Protein AF-A0A2R6MTF7-F1 (afdb_monomer_lite)

pLDDT: mean 74.96, std 13.61, range [37.59, 90.69]

Structure (mmCIF, N/CA/C/O backbone):
data_AF-A0A2R6MTF7-F1
#
_entry.id   AF-A0A2R6MTF7-F1
#
loop_
_atom_site.group_PDB
_atom_site.id
_atom_site.type_symbol
_atom_site.label_atom_id
_atom_site.label_alt_id
_atom_site.label_comp_id
_atom_site.label_asym_id
_atom_site.label_entity_id
_atom_site.label_seq_id
_atom_site.pdbx_PDB_ins_code
_atom_site.Cartn_x
_atom_site.Cartn_y
_atom_site.Cartn_z
_atom_site.occupancy
_atom_site.B_iso_or_equiv
_atom_site.auth_seq_id
_atom_site.auth_comp_id
_atom_site.auth_asym_id
_atom_site.auth_atom_id
_atom_site.pdbx_PDB_model_num
ATOM 1 N N . MET A 1 1 ? -35.184 11.164 22.656 1.00 37.59 1 MET A N 1
ATOM 2 C CA . MET A 1 1 ? -34.652 9.993 21.928 1.00 37.59 1 MET A CA 1
ATOM 3 C C . MET A 1 1 ? -33.285 10.371 21.361 1.00 37.59 1 MET A C 1
ATOM 5 O O . MET A 1 1 ? -33.185 10.750 20.205 1.00 37.59 1 MET A O 1
ATOM 9 N N . PHE A 1 2 ? -32.246 10.383 22.199 1.00 39.88 2 PHE A N 1
ATOM 10 C CA . PHE A 1 2 ? -30.870 10.651 21.769 1.00 39.88 2 PHE A CA 1
ATOM 11 C C . PHE A 1 2 ? -30.096 9.343 21.891 1.00 39.88 2 PHE A C 1
ATOM 13 O O . PHE A 1 2 ? -29.749 8.925 22.989 1.00 39.88 2 PHE A O 1
ATOM 20 N N . GLY A 1 3 ? -29.924 8.656 20.761 1.00 39.31 3 GLY A N 1
ATOM 21 C CA . GLY A 1 3 ? -29.093 7.462 20.675 1.00 39.31 3 GLY A CA 1
ATOM 22 C C . GLY A 1 3 ? -27.626 7.840 20.848 1.00 39.31 3 GLY A C 1
ATOM 23 O O . GLY A 1 3 ? -27.098 8.649 20.079 1.00 39.31 3 GLY A O 1
ATOM 24 N N . GLY A 1 4 ? -26.982 7.260 21.860 1.00 39.56 4 GLY A N 1
ATOM 25 C CA . GLY A 1 4 ? -25.538 7.311 22.030 1.00 39.56 4 GLY A CA 1
ATOM 26 C C . GLY A 1 4 ? -24.872 6.676 20.815 1.00 39.56 4 GLY A C 1
ATOM 27 O O . GLY A 1 4 ? -25.032 5.489 20.545 1.00 39.56 4 GLY A O 1
ATOM 28 N N . ARG A 1 5 ? -24.148 7.478 20.034 1.00 44.25 5 ARG A N 1
ATOM 29 C CA . ARG A 1 5 ? -23.252 6.948 19.009 1.00 44.25 5 ARG A CA 1
ATOM 30 C C . ARG A 1 5 ? -22.005 6.456 19.722 1.00 44.25 5 ARG A C 1
ATOM 32 O O . ARG A 1 5 ? -21.103 7.243 19.981 1.00 44.25 5 ARG A O 1
ATOM 39 N N . SER A 1 6 ? -21.949 5.155 19.985 1.00 49.25 6 SER A N 1
ATOM 40 C CA . SER A 1 6 ? -20.687 4.447 20.146 1.00 49.25 6 SER A CA 1
ATOM 41 C C . SER A 1 6 ? -19.847 4.732 18.898 1.00 49.25 6 SER A C 1
ATOM 43 O O . SER A 1 6 ? -20.108 4.186 17.820 1.00 49.25 6 SER A O 1
ATOM 45 N N . THR A 1 7 ? -18.869 5.629 18.990 1.00 46.50 7 THR A N 1
ATOM 46 C CA . THR A 1 7 ? -17.829 5.757 17.969 1.00 46.50 7 THR A CA 1
ATOM 47 C C . THR A 1 7 ? -16.954 4.514 18.045 1.00 46.50 7 THR A C 1
ATOM 49 O O . THR A 1 7 ? -15.840 4.556 18.551 1.00 46.50 7 THR A O 1
ATOM 52 N N . GLN A 1 8 ? -17.466 3.386 17.537 1.00 58.16 8 GLN A N 1
ATOM 53 C CA . GLN A 1 8 ? -16.628 2.257 17.173 1.00 58.16 8 GLN A CA 1
ATOM 54 C C . GLN A 1 8 ? -15.632 2.779 16.143 1.00 58.16 8 GLN A C 1
ATOM 56 O O . GLN A 1 8 ? -15.982 3.063 14.992 1.00 58.16 8 GLN A O 1
ATOM 61 N N . THR A 1 9 ? -14.382 2.947 16.558 1.00 55.03 9 THR A N 1
ATOM 62 C CA . THR A 1 9 ? -13.280 3.185 15.637 1.00 55.03 9 THR A CA 1
ATOM 63 C C . THR A 1 9 ? -13.253 1.990 14.685 1.00 55.03 9 THR A C 1
ATOM 65 O O . THR A 1 9 ? -13.032 0.843 15.068 1.00 55.03 9 THR A O 1
ATOM 68 N N . ARG A 1 10 ? -13.626 2.234 13.423 1.00 64.38 10 ARG A N 1
ATOM 69 C CA . ARG A 1 10 ? -13.816 1.190 12.410 1.00 64.38 10 ARG A CA 1
ATOM 70 C C . ARG A 1 10 ? -12.501 0.417 12.244 1.00 64.38 10 ARG A C 1
ATOM 72 O O . ARG A 1 10 ? -1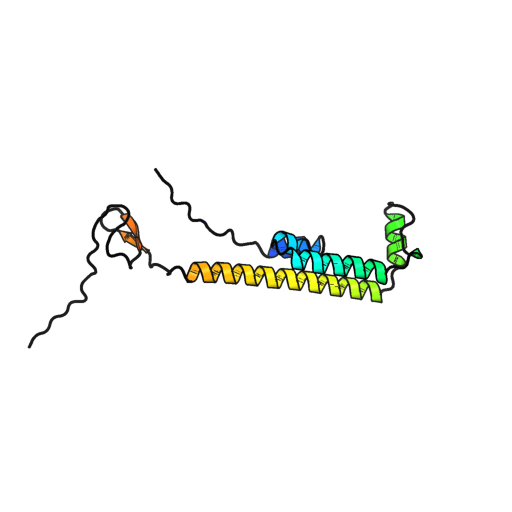1.597 0.901 11.559 1.00 64.38 10 ARG A O 1
ATOM 79 N N . ARG A 1 11 ? -12.405 -0.773 12.857 1.00 63.94 11 ARG A N 1
ATOM 80 C CA . ARG A 1 11 ? -11.266 -1.697 12.720 1.00 63.94 11 ARG A CA 1
ATOM 81 C C . ARG A 1 11 ? -10.926 -1.852 11.235 1.00 63.94 11 ARG A C 1
ATOM 83 O O . ARG A 1 11 ? -11.794 -2.159 10.411 1.00 63.94 11 ARG A O 1
ATOM 90 N N . LYS A 1 12 ? -9.669 -1.588 10.874 1.00 65.19 12 LYS A N 1
ATOM 91 C CA . LYS A 1 12 ? -9.197 -1.680 9.487 1.00 65.19 12 LYS A CA 1
ATOM 92 C C . LYS A 1 12 ? -9.041 -3.159 9.148 1.00 65.19 12 LYS A C 1
ATOM 94 O O . LYS A 1 12 ? -8.400 -3.899 9.886 1.00 65.19 12 LYS A O 1
ATOM 99 N N . ARG A 1 13 ? -9.622 -3.609 8.033 1.00 76.31 13 ARG A N 1
ATOM 100 C CA . ARG A 1 13 ? -9.530 -5.015 7.607 1.00 76.31 13 ARG A CA 1
ATOM 101 C C . ARG A 1 13 ? -8.143 -5.268 6.992 1.00 76.31 13 ARG A C 1
ATOM 103 O O . ARG A 1 13 ? -7.899 -4.768 5.894 1.00 76.31 13 ARG A O 1
ATOM 110 N N . PRO A 1 14 ? -7.245 -6.029 7.645 1.00 68.06 14 PRO A N 1
ATOM 111 C CA . PRO A 1 14 ? -5.860 -6.181 7.191 1.00 68.06 14 PRO A CA 1
ATOM 112 C C . PRO A 1 14 ? -5.760 -6.933 5.859 1.00 68.06 14 PRO A C 1
ATOM 114 O O . PRO A 1 14 ? -4.932 -6.586 5.024 1.00 68.06 14 PRO A O 1
ATOM 117 N N . TRP A 1 15 ? -6.673 -7.870 5.587 1.00 74.12 15 TRP A N 1
ATOM 118 C CA . TRP A 1 15 ? -6.736 -8.568 4.298 1.00 74.12 15 TRP A CA 1
ATOM 119 C C . TRP A 1 15 ? -6.970 -7.617 3.115 1.00 74.12 15 TRP A C 1
ATOM 121 O O . TRP A 1 15 ? -6.393 -7.795 2.048 1.00 74.12 15 TRP A O 1
ATOM 131 N N . LEU A 1 16 ? -7.744 -6.546 3.322 1.00 70.69 16 LEU A N 1
ATOM 132 C CA . LEU A 1 16 ? -7.977 -5.539 2.286 1.00 70.69 16 LEU A CA 1
ATOM 133 C C . LEU A 1 16 ? -6.697 -4.753 1.972 1.00 70.69 16 LEU A C 1
ATOM 135 O O . LEU A 1 16 ? -6.457 -4.423 0.817 1.00 70.69 16 LEU A O 1
ATOM 139 N N . ALA A 1 17 ? -5.858 -4.492 2.980 1.00 68.00 17 ALA A N 1
ATOM 140 C CA . ALA A 1 17 ? -4.561 -3.846 2.787 1.00 68.00 17 ALA A CA 1
ATOM 141 C C . ALA A 1 17 ? -3.584 -4.749 2.017 1.00 68.00 17 ALA A C 1
ATOM 143 O O . ALA A 1 17 ? -2.846 -4.246 1.176 1.00 68.00 17 ALA A O 1
ATOM 144 N N . VAL A 1 18 ? -3.623 -6.066 2.259 1.00 68.19 18 VAL A N 1
ATOM 145 C CA . VAL A 1 18 ? -2.817 -7.056 1.525 1.00 68.19 18 VAL A CA 1
ATOM 146 C C . VAL A 1 18 ? -3.245 -7.129 0.061 1.00 68.19 18 VAL A C 1
ATOM 148 O O . VAL A 1 18 ? -2.402 -6.993 -0.819 1.00 68.19 18 VAL A O 1
ATOM 151 N N . VAL A 1 19 ? -4.548 -7.267 -0.211 1.00 74.69 19 VAL A N 1
ATOM 152 C CA . VAL A 1 19 ? -5.068 -7.302 -1.588 1.00 74.69 19 VAL A CA 1
ATOM 153 C C . VAL A 1 19 ? -4.728 -6.009 -2.329 1.00 74.69 19 VAL A C 1
ATOM 155 O O . VAL A 1 19 ? -4.251 -6.061 -3.457 1.00 74.69 19 VAL A O 1
ATOM 158 N N . LEU A 1 20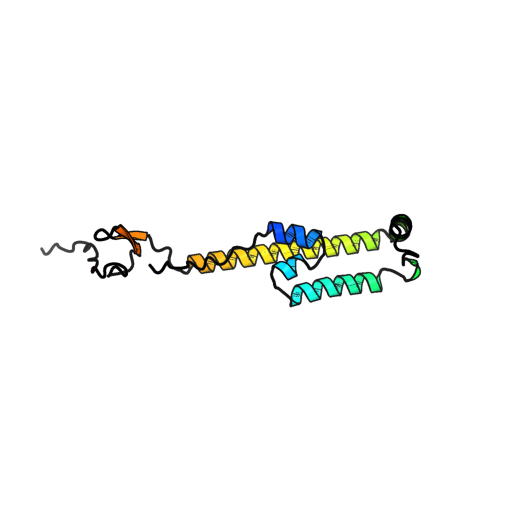 ? -4.893 -4.843 -1.695 1.00 71.88 20 LEU A N 1
ATOM 159 C CA . LEU A 1 20 ? -4.533 -3.566 -2.320 1.00 71.88 20 LEU A CA 1
ATOM 160 C C . LEU A 1 20 ? -3.026 -3.422 -2.562 1.00 71.88 20 LEU A C 1
ATOM 162 O O . LEU A 1 20 ? -2.642 -2.880 -3.593 1.00 71.88 20 LEU A O 1
ATOM 166 N N . ALA A 1 21 ? -2.182 -3.890 -1.640 1.00 67.00 21 ALA A N 1
ATOM 167 C CA . ALA A 1 21 ? -0.730 -3.874 -1.817 1.00 67.00 21 ALA A CA 1
ATOM 168 C C . ALA A 1 21 ? -0.266 -4.832 -2.925 1.00 67.00 21 ALA A C 1
ATOM 170 O O . ALA A 1 21 ? 0.729 -4.551 -3.584 1.00 67.00 21 ALA A O 1
ATOM 171 N N . PHE A 1 22 ? -0.998 -5.929 -3.145 1.00 61.72 22 PHE A N 1
ATOM 172 C CA . PHE A 1 22 ? -0.752 -6.858 -4.246 1.00 61.72 22 PHE A CA 1
ATOM 173 C C . PHE A 1 22 ? -1.152 -6.270 -5.607 1.00 61.72 22 PHE A C 1
ATOM 175 O O . PHE A 1 22 ? -0.429 -6.446 -6.580 1.00 61.72 22 PHE A O 1
ATOM 182 N N . VAL A 1 23 ? -2.280 -5.549 -5.680 1.00 68.00 23 VAL A N 1
ATOM 183 C CA . VAL A 1 23 ? -2.749 -4.909 -6.926 1.00 68.00 23 VAL A CA 1
ATOM 184 C C . VAL A 1 23 ? -1.796 -3.806 -7.379 1.00 68.00 23 VAL A C 1
ATOM 186 O O . VAL A 1 23 ? -1.534 -3.666 -8.571 1.00 68.00 23 VAL A O 1
ATOM 189 N N . TYR A 1 24 ? -1.284 -3.012 -6.441 1.00 65.44 24 TYR A N 1
ATOM 190 C CA . TYR A 1 24 ? -0.287 -1.998 -6.741 1.00 65.44 24 TYR A CA 1
ATOM 191 C C . TYR A 1 24 ? 0.503 -1.657 -5.475 1.00 65.44 24 TYR A C 1
ATOM 193 O O . TYR A 1 24 ? -0.095 -1.320 -4.440 1.00 65.44 24 TYR A O 1
ATOM 201 N N . PRO A 1 25 ? 1.838 -1.682 -5.516 1.00 65.81 25 PRO A N 1
ATOM 202 C CA . PRO A 1 25 ? 2.604 -1.390 -4.319 1.00 65.81 25 PRO A CA 1
ATOM 203 C C . PRO A 1 25 ? 2.385 0.068 -3.882 1.00 65.81 25 PRO A C 1
ATOM 205 O O . PRO A 1 25 ? 2.395 0.998 -4.684 1.00 65.81 25 PRO A O 1
ATOM 208 N N . GLY A 1 26 ? 2.130 0.271 -2.589 1.00 66.56 26 GLY A N 1
ATOM 209 C CA . GLY A 1 26 ? 1.766 1.574 -2.017 1.00 66.56 26 GLY A CA 1
ATOM 210 C C . GLY A 1 26 ? 0.258 1.833 -1.873 1.00 66.56 26 GLY A C 1
ATOM 211 O O . GLY A 1 26 ? -0.131 2.645 -1.027 1.00 66.56 26 GLY A O 1
ATOM 212 N N . LEU A 1 27 ? -0.621 1.101 -2.577 1.00 75.19 27 LEU A N 1
ATOM 213 C CA . LEU A 1 27 ? -2.081 1.238 -2.409 1.00 75.19 27 LEU A CA 1
ATOM 214 C C . LEU A 1 27 ? -2.558 0.731 -1.035 1.00 75.19 27 LEU A C 1
ATOM 216 O O . LEU A 1 27 ? -3.463 1.314 -0.432 1.00 75.19 27 LEU A O 1
ATOM 220 N N . GLY A 1 28 ? -1.883 -0.279 -0.474 1.00 76.44 28 GLY A N 1
ATOM 221 C CA . GLY A 1 28 ? -2.087 -0.711 0.913 1.00 76.44 28 GLY A CA 1
ATOM 222 C C . GLY A 1 28 ? -1.783 0.399 1.932 1.00 76.44 28 GLY A C 1
ATOM 223 O O . GLY A 1 28 ? -2.562 0.638 2.858 1.00 76.44 28 GLY A O 1
ATOM 224 N N . HIS A 1 29 ? -0.699 1.158 1.736 1.00 80.06 29 HIS A N 1
ATOM 225 C CA . HIS A 1 29 ? -0.324 2.282 2.607 1.00 80.06 29 HIS A CA 1
ATOM 226 C C . HIS A 1 29 ? -1.259 3.486 2.453 1.00 80.06 29 HIS A C 1
ATOM 228 O O . HIS A 1 29 ? -1.572 4.144 3.453 1.00 80.06 29 HIS A O 1
ATOM 234 N N . LEU A 1 30 ? -1.762 3.737 1.238 1.00 80.19 30 LEU A N 1
ATOM 235 C CA . LEU A 1 30 ? -2.818 4.723 0.978 1.00 80.19 30 LEU A CA 1
ATOM 236 C C . LEU A 1 30 ? -4.115 4.363 1.711 1.00 80.19 30 LEU A C 1
ATOM 238 O O . LEU A 1 30 ? -4.697 5.224 2.374 1.00 80.19 30 LEU A O 1
ATOM 242 N N . TYR A 1 31 ? -4.532 3.091 1.691 1.00 77.50 31 TYR A N 1
ATOM 243 C CA . TYR A 1 31 ? -5.693 2.624 2.460 1.00 77.50 31 TYR A CA 1
ATOM 244 C C . TYR A 1 31 ? -5.520 2.860 3.967 1.00 77.50 31 TYR A C 1
ATOM 246 O O . TYR A 1 31 ? -6.448 3.289 4.664 1.00 77.50 31 TYR A O 1
ATOM 254 N N . LEU A 1 32 ? -4.312 2.648 4.489 1.00 75.56 32 LEU A N 1
ATOM 255 C CA . LEU A 1 32 ? -3.962 2.942 5.881 1.00 75.56 32 LEU A CA 1
ATOM 256 C C . LEU A 1 32 ? -3.776 4.452 6.154 1.00 75.56 32 LEU A C 1
ATOM 258 O O . LEU A 1 32 ? -3.553 4.829 7.302 1.00 75.56 32 LEU A O 1
ATOM 262 N N . ARG A 1 33 ? -3.936 5.323 5.140 1.00 76.56 33 ARG A N 1
ATOM 263 C CA . ARG A 1 33 ? -3.739 6.789 5.177 1.00 76.56 33 ARG A CA 1
ATOM 264 C C . ARG A 1 33 ? -2.340 7.206 5.656 1.00 76.56 33 ARG A C 1
ATOM 266 O O . ARG A 1 33 ? -2.162 8.293 6.204 1.00 76.56 33 ARG A O 1
ATOM 273 N N . LYS A 1 34 ? -1.329 6.357 5.447 1.00 80.19 34 LYS A N 1
ATOM 274 C CA . LYS A 1 34 ? 0.073 6.626 5.807 1.00 80.19 34 LYS A CA 1
ATOM 275 C C . LYS A 1 34 ? 0.827 7.171 4.589 1.00 80.19 34 LYS A C 1
ATOM 277 O O . LYS A 1 34 ? 1.623 6.470 3.968 1.00 80.19 34 LYS A O 1
ATOM 282 N N . TRP A 1 35 ? 0.575 8.443 4.278 1.00 77.44 35 TRP A N 1
ATOM 283 C CA . TRP A 1 35 ? 1.077 9.146 3.087 1.00 77.44 35 TRP A CA 1
ATOM 284 C C . TRP A 1 35 ? 2.599 9.096 2.906 1.00 77.44 35 TRP A C 1
ATOM 286 O O . TRP A 1 35 ? 3.059 8.841 1.800 1.00 77.44 35 TRP A O 1
ATOM 296 N N . GLY A 1 36 ? 3.384 9.258 3.977 1.00 84.75 36 GLY A N 1
ATOM 297 C CA . GLY A 1 36 ? 4.849 9.206 3.876 1.00 84.75 36 GLY A CA 1
ATOM 298 C C . GLY A 1 36 ? 5.373 7.854 3.382 1.00 84.75 36 GLY A C 1
ATOM 299 O O . GLY A 1 36 ? 6.279 7.803 2.560 1.00 84.75 36 GLY A O 1
ATOM 300 N N . ARG A 1 37 ? 4.756 6.748 3.819 1.00 84.81 37 ARG A N 1
ATOM 301 C CA . ARG A 1 37 ? 5.153 5.402 3.376 1.00 84.81 37 ARG A CA 1
ATOM 302 C C . ARG A 1 37 ? 4.647 5.087 1.977 1.00 84.81 37 ARG A C 1
ATOM 304 O O . ARG A 1 37 ? 5.358 4.439 1.223 1.00 84.81 37 ARG A O 1
ATOM 311 N N . ALA A 1 38 ? 3.451 5.566 1.635 1.00 81.38 38 ALA A N 1
ATOM 312 C CA . ALA A 1 38 ? 2.945 5.470 0.272 1.00 81.38 38 ALA A CA 1
ATOM 313 C C . ALA A 1 38 ? 3.897 6.167 -0.712 1.00 81.38 38 ALA A C 1
ATOM 315 O O . ALA A 1 38 ? 4.284 5.561 -1.705 1.00 81.38 38 ALA A O 1
ATOM 316 N N . LEU A 1 39 ? 4.336 7.392 -0.395 1.00 86.00 39 LEU A N 1
ATOM 317 C CA . LEU A 1 39 ? 5.271 8.142 -1.234 1.00 86.00 39 LEU A CA 1
ATOM 318 C C . LEU A 1 39 ? 6.653 7.480 -1.300 1.00 86.00 39 LEU A C 1
ATOM 320 O O . LEU A 1 39 ? 7.228 7.404 -2.379 1.00 86.00 39 LEU A O 1
ATOM 324 N N . LEU A 1 40 ? 7.158 6.959 -0.176 1.00 89.00 40 LEU A N 1
ATOM 325 C CA . LEU A 1 40 ? 8.417 6.210 -0.128 1.00 89.00 40 LEU A CA 1
ATOM 326 C C . LEU A 1 40 ? 8.381 4.986 -1.056 1.00 89.00 40 LEU A C 1
ATOM 328 O O . LEU A 1 40 ? 9.268 4.823 -1.886 1.00 89.00 40 LEU A O 1
ATOM 332 N N . TRP A 1 41 ? 7.363 4.130 -0.923 1.00 86.06 41 TRP A N 1
ATOM 333 C CA . TRP A 1 41 ? 7.254 2.901 -1.713 1.00 86.06 41 TRP A CA 1
ATOM 334 C C . TRP A 1 41 ? 6.995 3.184 -3.192 1.00 86.06 41 TRP A C 1
ATOM 336 O O . TRP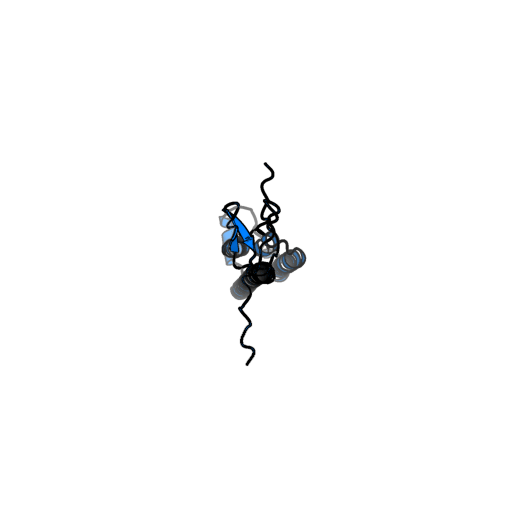 A 1 41 ? 7.624 2.563 -4.044 1.00 86.06 41 TRP A O 1
ATOM 346 N N . PHE A 1 42 ? 6.137 4.160 -3.497 1.00 84.94 42 PHE A N 1
ATOM 347 C CA . PHE A 1 42 ? 5.924 4.626 -4.866 1.00 84.94 42 PHE A CA 1
ATOM 348 C C . PHE A 1 42 ? 7.223 5.164 -5.478 1.00 84.94 42 PHE A C 1
ATOM 350 O O . PHE A 1 42 ? 7.611 4.752 -6.567 1.00 84.94 42 PHE A O 1
ATOM 357 N N . GLY A 1 43 ? 7.934 6.030 -4.751 1.00 87.12 43 GLY A N 1
ATOM 358 C CA . GLY A 1 43 ? 9.204 6.600 -5.189 1.00 87.12 43 GLY A CA 1
ATOM 359 C C . GLY A 1 43 ? 10.279 5.540 -5.410 1.00 87.12 43 GLY A C 1
ATOM 360 O O . GLY A 1 43 ? 10.961 5.588 -6.427 1.00 87.12 43 GLY A O 1
ATOM 361 N N . MET A 1 44 ? 10.395 4.549 -4.518 1.00 87.44 44 MET A N 1
ATOM 362 C CA . MET A 1 44 ? 11.334 3.437 -4.700 1.00 87.44 44 MET A CA 1
ATOM 363 C C . MET A 1 44 ? 11.024 2.619 -5.949 1.00 87.44 44 MET A C 1
ATOM 365 O O . MET A 1 44 ? 11.953 2.252 -6.659 1.00 87.44 44 MET A O 1
ATOM 369 N N . ILE A 1 45 ? 9.751 2.355 -6.245 1.00 83.69 45 ILE A N 1
ATOM 370 C CA . ILE A 1 45 ? 9.386 1.632 -7.465 1.00 83.69 45 ILE A CA 1
ATOM 371 C C . ILE A 1 45 ? 9.708 2.448 -8.700 1.00 83.69 45 ILE A C 1
ATOM 373 O O . ILE A 1 45 ? 10.390 1.931 -9.575 1.00 83.69 45 ILE A O 1
ATOM 377 N N . VAL A 1 46 ? 9.285 3.713 -8.746 1.00 85.56 46 VAL A N 1
ATOM 378 C CA . VAL A 1 46 ? 9.560 4.596 -9.887 1.00 85.56 46 VAL A CA 1
ATOM 379 C C . VAL A 1 46 ? 11.065 4.712 -10.123 1.00 85.56 46 VAL A C 1
ATOM 381 O O . VAL A 1 46 ? 11.522 4.513 -11.248 1.00 85.56 46 VAL A O 1
ATOM 384 N N . ALA A 1 47 ? 11.843 4.954 -9.065 1.00 88.56 47 ALA A N 1
ATOM 385 C CA . ALA A 1 47 ? 13.297 5.020 -9.138 1.00 88.56 47 ALA A CA 1
ATOM 386 C C . ALA A 1 47 ? 13.907 3.688 -9.595 1.00 88.56 47 ALA A C 1
ATOM 388 O O . ALA A 1 47 ? 14.766 3.683 -10.470 1.00 88.56 47 ALA A O 1
ATOM 389 N N . SER A 1 48 ? 13.433 2.558 -9.061 1.00 85.12 48 SER A N 1
ATOM 390 C CA . SER A 1 48 ? 13.881 1.226 -9.471 1.00 85.12 48 SER A CA 1
ATOM 391 C C . SER A 1 48 ? 13.618 0.983 -10.954 1.00 85.12 48 SER A C 1
ATOM 393 O O . SER A 1 48 ? 14.513 0.514 -11.645 1.00 85.12 48 SER A O 1
ATOM 395 N N . THR A 1 49 ? 12.430 1.315 -11.466 1.00 80.94 49 THR A N 1
ATOM 396 C CA . THR A 1 49 ? 12.132 1.188 -12.898 1.00 80.94 49 THR A CA 1
ATOM 397 C C . THR A 1 49 ? 12.994 2.114 -13.747 1.00 80.94 49 THR A C 1
ATOM 399 O O . THR A 1 49 ? 13.531 1.657 -14.743 1.00 80.94 49 THR A O 1
ATOM 402 N N . MET A 1 50 ? 13.196 3.374 -13.345 1.00 83.44 50 MET A N 1
ATOM 403 C CA . MET A 1 50 ? 14.016 4.320 -14.116 1.00 83.44 50 MET A CA 1
ATOM 404 C C . MET A 1 50 ? 15.502 3.956 -14.160 1.00 83.44 50 MET A C 1
ATOM 406 O O . MET A 1 50 ? 16.189 4.329 -15.101 1.00 83.44 50 MET A O 1
ATOM 410 N N . VAL A 1 51 ? 16.009 3.268 -13.136 1.00 85.81 51 VAL A N 1
ATOM 411 C CA . VAL A 1 51 ? 17.421 2.866 -13.067 1.00 85.81 51 VAL A CA 1
ATOM 412 C C . VAL A 1 51 ? 17.656 1.504 -13.722 1.00 85.81 51 VAL A C 1
ATOM 414 O O . VAL A 1 51 ? 18.715 1.291 -14.303 1.00 85.81 51 VAL A O 1
ATOM 417 N N . LEU A 1 52 ? 16.707 0.570 -13.598 1.00 83.38 52 LEU A N 1
ATOM 418 C CA . LEU A 1 52 ? 16.895 -0.822 -14.020 1.00 83.38 52 LEU A CA 1
ATOM 419 C C . LEU A 1 52 ? 16.329 -1.136 -15.406 1.00 83.38 52 LEU A C 1
ATOM 421 O O . LEU A 1 52 ? 16.750 -2.128 -15.996 1.00 83.38 52 LEU A O 1
ATOM 425 N N . ILE A 1 53 ? 15.363 -0.357 -15.903 1.00 79.12 53 ILE A N 1
ATOM 426 C CA . ILE A 1 53 ? 14.774 -0.566 -17.229 1.00 79.12 53 ILE A CA 1
ATOM 427 C C . ILE A 1 53 ? 15.472 0.384 -18.202 1.00 79.12 53 ILE A C 1
ATOM 429 O O . ILE A 1 53 ? 15.283 1.595 -18.092 1.00 79.12 53 ILE A O 1
ATOM 433 N N . PRO A 1 54 ? 16.281 -0.137 -19.134 1.00 77.19 54 PRO A N 1
ATOM 434 C CA . PRO A 1 54 ? 16.939 0.700 -20.119 1.00 77.19 54 PRO A CA 1
ATOM 435 C C . PRO A 1 54 ? 15.945 1.147 -21.207 1.00 77.19 54 PRO A C 1
ATOM 437 O O . PRO A 1 54 ? 14.919 0.497 -21.425 1.00 77.19 54 PRO A O 1
ATOM 440 N N . ASP A 1 55 ? 16.234 2.262 -21.885 1.00 77.50 55 ASP A N 1
ATOM 441 C CA . ASP A 1 55 ? 15.308 2.906 -22.834 1.00 77.50 55 ASP A CA 1
ATOM 442 C C . ASP A 1 55 ? 14.895 1.975 -23.991 1.00 77.50 55 ASP A C 1
ATOM 444 O O . ASP A 1 55 ? 13.783 2.069 -24.511 1.00 77.50 55 ASP A O 1
ATOM 448 N N . GLU A 1 56 ? 15.752 1.023 -24.364 1.00 73.44 56 GLU A N 1
ATOM 449 C CA . GLU A 1 56 ? 15.471 -0.004 -25.371 1.00 73.44 56 GLU A CA 1
ATOM 450 C C . GLU A 1 56 ? 14.392 -1.022 -24.969 1.00 73.44 56 GLU A C 1
ATOM 452 O O . GLU A 1 56 ? 13.810 -1.665 -25.841 1.00 73.44 56 GLU A O 1
ATOM 457 N N . ALA A 1 57 ? 14.099 -1.170 -23.675 1.00 73.19 57 ALA A N 1
ATOM 458 C CA . ALA A 1 57 ? 13.054 -2.066 -23.185 1.00 73.19 57 ALA A CA 1
ATOM 459 C C . ALA A 1 57 ? 11.658 -1.413 -23.204 1.00 73.19 57 ALA A C 1
ATOM 461 O O . ALA A 1 57 ? 10.659 -2.077 -22.909 1.00 73.19 57 ALA A O 1
ATOM 462 N N . ALA A 1 58 ? 11.561 -0.127 -23.567 1.00 77.75 58 ALA A N 1
ATOM 463 C CA . ALA A 1 58 ? 10.286 0.564 -23.683 1.00 77.75 58 ALA A CA 1
ATOM 464 C C . ALA A 1 58 ? 9.415 -0.077 -24.783 1.00 77.75 58 ALA A C 1
ATOM 466 O O . ALA A 1 58 ? 9.876 -0.271 -25.912 1.00 77.75 58 ALA A O 1
ATOM 467 N N . PRO A 1 59 ? 8.141 -0.397 -24.494 1.00 79.44 59 PRO A N 1
ATOM 468 C CA . PRO A 1 59 ? 7.270 -0.990 -25.492 1.00 79.44 59 PRO A CA 1
ATOM 469 C C . PRO A 1 59 ? 7.000 0.011 -26.617 1.00 79.44 59 PRO A C 1
ATOM 471 O O . PRO A 1 59 ? 6.633 1.163 -26.389 1.00 79.44 59 PRO A O 1
ATOM 474 N N . SER A 1 60 ? 7.138 -0.456 -27.856 1.00 80.88 60 SER A N 1
ATOM 475 C CA . SER A 1 60 ? 6.912 0.328 -29.078 1.00 80.88 60 SER A CA 1
ATOM 476 C C . SER A 1 60 ? 5.433 0.649 -29.345 1.00 80.88 60 SER A C 1
ATOM 478 O O . SER A 1 60 ? 5.106 1.363 -30.293 1.00 80.88 60 SER A O 1
ATOM 480 N N . GLY A 1 61 ? 4.530 0.147 -28.499 1.00 85.56 61 GLY A N 1
ATOM 481 C CA . GLY A 1 61 ? 3.095 0.386 -28.548 1.00 85.56 61 GLY A CA 1
ATOM 482 C C . GLY A 1 61 ? 2.394 -0.075 -27.269 1.00 85.56 61 GLY A C 1
ATOM 483 O O . GLY A 1 61 ? 3.008 -0.631 -26.361 1.00 85.56 61 GLY A O 1
ATOM 484 N N . LEU A 1 62 ? 1.082 0.147 -27.201 1.00 83.62 62 LEU A N 1
ATOM 485 C CA . LEU A 1 62 ? 0.234 -0.264 -26.072 1.00 83.62 62 LEU A CA 1
ATOM 486 C C . LEU A 1 62 ? -0.472 -1.611 -26.314 1.00 83.62 62 LEU A C 1
ATOM 488 O O . LEU A 1 62 ? -1.442 -1.925 -25.624 1.00 83.62 62 LEU A O 1
ATOM 492 N N . SER A 1 63 ? -0.045 -2.381 -27.322 1.00 90.69 63 SER A N 1
ATOM 493 C CA . SER A 1 63 ? -0.649 -3.681 -27.619 1.00 90.69 63 SER A CA 1
ATOM 494 C C . SER A 1 63 ? -0.180 -4.732 -26.609 1.00 90.69 63 SER A C 1
ATOM 496 O O . SER A 1 63 ? 0.870 -4.594 -25.979 1.00 90.69 63 SER A O 1
ATOM 498 N N . VAL A 1 64 ? -0.971 -5.791 -26.425 1.00 87.19 64 VAL A N 1
ATOM 499 C CA . VAL A 1 64 ? -0.615 -6.862 -25.482 1.00 87.19 64 VAL A CA 1
ATOM 500 C C . VAL A 1 64 ? 0.683 -7.539 -25.925 1.00 87.19 64 VAL A C 1
ATOM 502 O O . VAL A 1 64 ? 1.543 -7.835 -25.103 1.00 87.19 64 VAL A O 1
ATOM 505 N N . GLU A 1 65 ? 0.864 -7.713 -27.230 1.00 87.19 65 GLU A N 1
ATOM 506 C CA . GLU A 1 65 ? 2.041 -8.330 -27.836 1.00 87.19 65 GLU A CA 1
ATOM 507 C C . GLU A 1 65 ? 3.300 -7.483 -27.633 1.00 87.19 65 GLU A C 1
ATOM 509 O O . GLU A 1 65 ? 4.341 -8.031 -27.274 1.00 87.19 65 GLU A O 1
ATOM 514 N N . SER A 1 66 ? 3.216 -6.156 -27.805 1.00 85.25 66 SER A N 1
ATOM 515 C CA . SER A 1 66 ? 4.362 -5.268 -27.571 1.00 85.25 66 SER A CA 1
ATOM 516 C C . SER A 1 66 ? 4.768 -5.242 -26.100 1.00 85.25 66 SER A C 1
ATOM 518 O O . SER A 1 66 ? 5.956 -5.204 -25.796 1.00 85.25 66 SER A O 1
ATOM 520 N N . ILE A 1 67 ? 3.799 -5.320 -25.183 1.00 84.88 67 ILE A N 1
ATOM 521 C CA . ILE A 1 67 ? 4.066 -5.395 -23.741 1.00 84.88 67 ILE A CA 1
ATOM 522 C C . ILE A 1 67 ? 4.743 -6.722 -23.377 1.00 84.88 67 ILE A C 1
ATOM 524 O O . ILE A 1 67 ? 5.726 -6.719 -22.638 1.00 84.88 67 ILE A O 1
ATOM 528 N N . VAL A 1 68 ? 4.244 -7.852 -23.892 1.00 86.50 68 VAL A N 1
ATOM 529 C CA . VAL A 1 68 ? 4.825 -9.178 -23.617 1.00 86.50 68 VAL A CA 1
ATOM 530 C C . VAL A 1 68 ? 6.241 -9.284 -24.184 1.00 86.50 68 VAL A C 1
ATOM 532 O O . VAL A 1 68 ? 7.139 -9.718 -23.468 1.00 86.50 68 VAL A O 1
ATOM 535 N N . ALA A 1 69 ? 6.471 -8.816 -25.413 1.00 85.12 69 ALA A N 1
ATOM 536 C CA . ALA A 1 69 ? 7.799 -8.819 -26.025 1.00 85.12 69 ALA A CA 1
ATOM 537 C C . ALA A 1 69 ? 8.812 -7.967 -25.235 1.00 85.12 69 ALA A C 1
ATOM 539 O O . ALA A 1 69 ? 9.948 -8.389 -25.028 1.00 85.12 69 ALA A O 1
ATOM 540 N N . SER A 1 70 ? 8.400 -6.796 -24.735 1.00 83.44 70 SER A N 1
ATOM 541 C CA . SER A 1 70 ? 9.235 -5.973 -23.850 1.00 83.44 70 SER A CA 1
ATOM 542 C C . SER A 1 70 ? 9.520 -6.647 -22.507 1.00 83.44 70 SER A C 1
ATOM 544 O O . SER A 1 70 ? 10.617 -6.504 -21.975 1.00 83.44 70 SER A O 1
ATOM 546 N N . ALA A 1 71 ? 8.560 -7.394 -21.955 1.00 81.69 71 ALA A N 1
ATOM 547 C CA . ALA A 1 71 ? 8.743 -8.107 -20.693 1.00 81.69 71 ALA A CA 1
ATOM 548 C C . ALA A 1 71 ? 9.755 -9.261 -20.808 1.00 81.69 71 ALA A C 1
ATOM 550 O O . ALA A 1 71 ? 10.514 -9.487 -19.869 1.00 81.69 71 ALA A O 1
ATOM 551 N N . GLU A 1 72 ? 9.810 -9.955 -21.950 1.00 85.06 72 GLU A N 1
ATOM 552 C CA . GLU A 1 72 ? 10.799 -11.016 -22.210 1.00 85.06 72 GLU A CA 1
ATOM 553 C C . GLU A 1 72 ? 12.240 -10.493 -22.302 1.00 85.06 72 GLU A C 1
ATOM 555 O O . GLU A 1 72 ? 13.184 -11.240 -22.049 1.00 85.06 72 GLU A O 1
ATOM 560 N N . ALA A 1 73 ? 12.423 -9.209 -22.622 1.00 83.12 73 ALA A N 1
ATOM 561 C CA . ALA A 1 73 ? 13.739 -8.579 -22.680 1.00 83.12 73 ALA A CA 1
ATOM 562 C C . ALA A 1 73 ? 14.313 -8.226 -21.292 1.00 83.12 73 ALA A C 1
ATOM 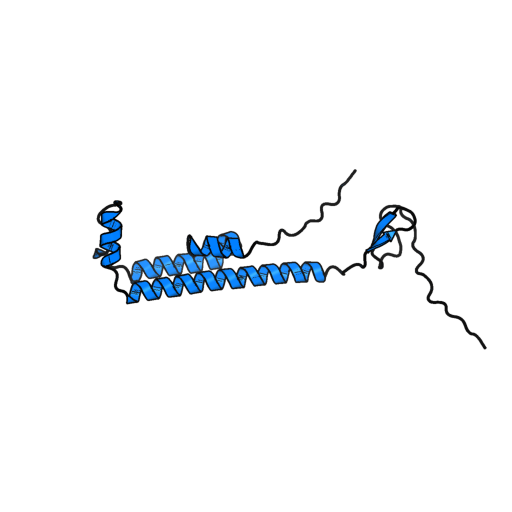564 O O . ALA A 1 73 ? 15.476 -7.833 -21.193 1.00 83.12 73 ALA A O 1
ATOM 565 N N . ILE A 1 74 ? 13.523 -8.347 -20.218 1.00 83.06 74 ILE A N 1
ATOM 566 C CA . ILE A 1 74 ? 13.947 -7.978 -18.863 1.00 83.06 74 ILE A CA 1
ATOM 567 C C . ILE A 1 74 ? 14.803 -9.107 -18.257 1.00 83.06 74 ILE A C 1
ATOM 569 O O . ILE A 1 74 ? 14.322 -10.237 -18.140 1.00 83.06 74 ILE A O 1
ATOM 573 N N . PRO A 1 75 ? 16.045 -8.827 -17.807 1.00 87.19 75 PRO A N 1
ATOM 574 C CA . PRO A 1 75 ? 16.884 -9.819 -17.137 1.00 87.19 75 PRO A CA 1
ATOM 575 C C . PRO A 1 75 ? 16.224 -10.378 -15.871 1.00 87.19 75 PRO A C 1
ATOM 577 O O . PRO A 1 75 ? 15.597 -9.642 -15.101 1.00 87.19 75 PRO A O 1
ATOM 580 N N . VAL A 1 76 ? 16.415 -11.675 -15.609 1.00 87.56 76 VAL A N 1
ATOM 581 C CA . VAL A 1 76 ? 15.772 -12.367 -14.479 1.00 87.56 76 VAL A CA 1
ATOM 582 C C . VAL A 1 76 ? 16.172 -11.766 -13.128 1.00 87.56 76 VAL A C 1
ATOM 584 O O . VAL A 1 76 ? 15.380 -11.749 -12.189 1.00 87.56 76 VAL A O 1
ATOM 587 N N . GLU A 1 77 ? 17.380 -11.213 -13.031 1.00 88.38 77 GLU A N 1
ATOM 588 C CA . GLU A 1 77 ? 17.904 -10.541 -11.846 1.00 88.38 77 GLU A CA 1
ATOM 589 C C . GLU A 1 77 ? 17.069 -9.305 -11.489 1.00 88.38 77 GLU A C 1
ATOM 591 O O . GLU A 1 77 ? 16.741 -9.092 -10.319 1.00 88.38 77 GLU A O 1
ATOM 596 N N . VAL A 1 78 ? 16.667 -8.521 -12.498 1.00 86.50 78 VAL A N 1
ATOM 597 C CA . VAL A 1 78 ? 15.806 -7.342 -12.324 1.00 86.50 78 VAL A CA 1
ATOM 598 C C . VAL A 1 78 ? 14.412 -7.780 -11.884 1.00 86.50 78 VAL A C 1
ATOM 600 O O . VAL A 1 78 ? 13.859 -7.210 -10.942 1.00 86.50 78 VAL A O 1
ATOM 603 N N . SER A 1 79 ? 13.860 -8.833 -12.494 1.00 85.94 79 SER A N 1
ATOM 604 C CA . SER A 1 79 ? 12.558 -9.383 -12.099 1.00 85.94 79 SER A CA 1
ATOM 605 C C . SER A 1 79 ? 12.555 -9.874 -10.649 1.00 85.94 79 SER A C 1
ATOM 607 O O . SER A 1 79 ? 11.630 -9.560 -9.899 1.00 85.94 79 SER A O 1
ATOM 609 N N . LEU A 1 80 ? 13.596 -10.598 -10.223 1.00 90.56 80 LEU A N 1
ATOM 610 C CA . LEU A 1 80 ? 13.742 -11.067 -8.842 1.00 90.56 80 LEU A CA 1
ATOM 611 C C . LEU A 1 80 ? 13.871 -9.904 -7.858 1.00 90.56 80 LEU A C 1
ATOM 613 O O . LEU A 1 80 ? 13.263 -9.942 -6.788 1.00 90.56 80 LEU A O 1
ATOM 617 N N . PHE A 1 81 ? 14.615 -8.856 -8.220 1.00 88.94 81 PHE A N 1
ATOM 618 C CA . PHE A 1 81 ? 14.746 -7.657 -7.397 1.00 88.94 81 PHE A CA 1
ATOM 619 C C . PHE A 1 81 ? 13.405 -6.932 -7.223 1.00 88.94 81 PHE A C 1
ATOM 621 O O . PHE A 1 81 ? 13.002 -6.641 -6.096 1.00 88.94 81 PHE A O 1
ATOM 628 N N . VAL A 1 82 ? 12.673 -6.694 -8.316 1.00 85.50 82 VAL A N 1
ATOM 629 C CA . VAL A 1 82 ? 11.345 -6.057 -8.280 1.00 85.50 82 VAL A CA 1
ATOM 630 C C . VAL A 1 82 ? 10.347 -6.909 -7.492 1.00 85.50 82 VAL A C 1
ATOM 632 O O . VAL A 1 82 ? 9.559 -6.374 -6.705 1.00 85.50 82 VAL A O 1
ATOM 635 N N . LEU A 1 83 ? 10.395 -8.234 -7.646 1.00 87.50 83 LEU A N 1
ATOM 636 C CA . LEU A 1 83 ? 9.561 -9.163 -6.887 1.00 87.50 83 LEU A CA 1
ATOM 637 C C . LEU A 1 83 ? 9.883 -9.108 -5.389 1.00 87.50 83 LEU A C 1
ATOM 639 O O . LEU A 1 83 ? 8.969 -8.980 -4.575 1.00 87.50 83 LEU A O 1
ATOM 643 N N . ALA A 1 84 ? 11.163 -9.129 -5.013 1.00 90.44 84 ALA A N 1
ATOM 644 C CA . ALA A 1 84 ? 11.586 -8.992 -3.623 1.00 90.44 84 ALA A CA 1
ATOM 645 C C . ALA A 1 84 ? 11.141 -7.647 -3.027 1.00 90.44 84 ALA A C 1
ATOM 647 O O . ALA A 1 84 ? 10.591 -7.610 -1.925 1.00 90.44 84 ALA A O 1
ATOM 648 N N . LEU A 1 85 ? 11.301 -6.550 -3.772 1.00 88.31 85 LEU A N 1
ATOM 649 C CA . LEU A 1 85 ? 10.858 -5.218 -3.360 1.00 88.31 85 LEU A CA 1
ATOM 650 C C . LEU A 1 85 ? 9.335 -5.165 -3.157 1.00 88.31 85 LEU A C 1
ATOM 652 O O . LEU A 1 85 ? 8.854 -4.603 -2.171 1.00 88.31 85 LEU A O 1
ATOM 656 N N . SER A 1 86 ? 8.578 -5.807 -4.047 1.00 84.12 86 SER A N 1
ATOM 657 C CA . SER A 1 86 ? 7.118 -5.910 -3.953 1.00 84.12 86 SER A CA 1
ATOM 658 C C . SER A 1 86 ? 6.691 -6.710 -2.722 1.00 84.12 86 SER A C 1
ATOM 660 O O . SER A 1 86 ? 5.829 -6.263 -1.965 1.00 84.12 86 SER A O 1
ATOM 662 N N . LEU A 1 87 ? 7.335 -7.851 -2.457 1.00 87.69 87 LEU A N 1
ATOM 663 C CA . LEU A 1 87 ? 7.078 -8.659 -1.262 1.00 87.69 87 LEU A CA 1
ATOM 664 C C . LEU A 1 87 ? 7.384 -7.886 0.024 1.00 87.69 87 LEU A C 1
ATOM 666 O O . LEU A 1 87 ? 6.578 -7.908 0.953 1.00 87.69 87 LEU A O 1
ATOM 670 N N . LEU A 1 88 ? 8.498 -7.153 0.070 1.00 90.12 88 LEU A N 1
ATOM 671 C CA . LEU A 1 88 ? 8.833 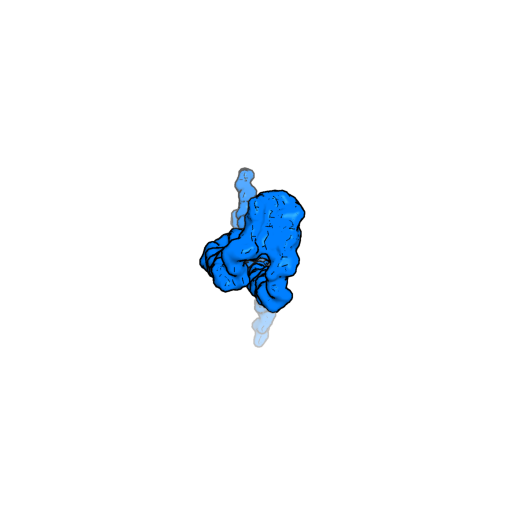-6.293 1.207 1.00 90.12 88 LEU A CA 1
ATOM 672 C C . LEU A 1 88 ? 7.778 -5.199 1.420 1.00 90.12 88 LEU A C 1
ATOM 674 O O . LEU A 1 88 ? 7.388 -4.949 2.560 1.00 90.12 88 LEU A O 1
ATOM 678 N N . SER A 1 89 ? 7.264 -4.594 0.345 1.00 86.25 89 SER A N 1
ATOM 679 C CA . SER A 1 89 ? 6.174 -3.613 0.422 1.00 86.25 89 SER A CA 1
ATOM 680 C C . SER A 1 89 ? 4.894 -4.216 1.010 1.00 86.25 89 SER A C 1
ATOM 682 O O . SER A 1 89 ? 4.251 -3.608 1.872 1.00 86.25 89 SER A O 1
ATOM 684 N N . VAL A 1 90 ? 4.546 -5.439 0.598 1.00 82.62 90 VAL A N 1
ATOM 685 C CA . VAL A 1 90 ? 3.379 -6.176 1.108 1.00 82.62 90 VAL A CA 1
ATOM 686 C C . VAL A 1 90 ? 3.549 -6.531 2.587 1.00 82.62 90 VAL A C 1
ATOM 688 O O . VAL A 1 90 ? 2.641 -6.273 3.380 1.00 82.62 90 VAL A O 1
ATOM 691 N N . LEU A 1 91 ? 4.706 -7.075 2.978 1.00 87.06 91 LEU A N 1
ATOM 692 C CA . LEU A 1 91 ? 5.023 -7.397 4.375 1.00 87.06 91 LEU A CA 1
ATOM 693 C C . LEU A 1 91 ? 4.934 -6.154 5.260 1.00 87.06 91 LEU A C 1
ATOM 695 O O . LEU A 1 91 ? 4.342 -6.185 6.340 1.00 87.06 91 LEU A O 1
ATOM 699 N N . ASP A 1 92 ? 5.452 -5.036 4.765 1.00 86.62 92 ASP A N 1
ATOM 700 C CA . ASP A 1 92 ? 5.400 -3.765 5.459 1.00 86.62 92 ASP A CA 1
ATOM 701 C C . ASP A 1 92 ? 3.965 -3.243 5.658 1.00 86.62 92 ASP A C 1
ATOM 703 O O . ASP A 1 92 ? 3.604 -2.786 6.748 1.00 86.62 92 ASP A O 1
ATOM 707 N N . ALA A 1 93 ? 3.122 -3.338 4.623 1.00 83.19 93 ALA A N 1
ATOM 708 C CA . ALA A 1 93 ? 1.705 -2.991 4.713 1.00 83.19 93 ALA A CA 1
ATOM 709 C C . ALA A 1 93 ? 0.961 -3.898 5.708 1.00 83.19 93 ALA A C 1
ATOM 711 O O . ALA A 1 93 ? 0.131 -3.412 6.481 1.00 83.19 93 ALA A O 1
ATOM 712 N N . TYR A 1 94 ? 1.280 -5.195 5.725 1.00 82.56 94 TYR A N 1
ATOM 713 C CA . TYR A 1 94 ? 0.694 -6.174 6.639 1.00 82.56 94 TYR A CA 1
ATOM 714 C C . TYR A 1 94 ? 1.064 -5.900 8.104 1.00 82.56 94 TYR A C 1
ATOM 716 O O . TYR A 1 94 ? 0.179 -5.808 8.962 1.00 82.56 94 TYR A O 1
ATOM 724 N N . TRP A 1 95 ? 2.350 -5.695 8.405 1.00 86.62 95 TRP A N 1
ATOM 725 C CA . TRP A 1 95 ? 2.802 -5.356 9.759 1.00 86.62 95 TRP A CA 1
ATOM 726 C C . TRP A 1 95 ? 2.213 -4.034 10.239 1.00 86.62 95 TRP A C 1
ATOM 728 O O . TRP A 1 95 ? 1.753 -3.933 11.376 1.00 86.62 95 TRP A O 1
ATOM 738 N N . LEU A 1 96 ? 2.161 -3.027 9.366 1.00 83.62 96 LEU A N 1
ATOM 739 C CA . LEU A 1 96 ? 1.544 -1.745 9.683 1.00 83.62 96 LEU A CA 1
ATOM 740 C C . LEU A 1 96 ? 0.042 -1.889 9.974 1.00 83.62 96 LEU A C 1
ATOM 742 O O . LEU A 1 96 ? -0.447 -1.288 10.929 1.00 83.62 96 LEU A O 1
ATOM 746 N N . ALA A 1 97 ? -0.689 -2.677 9.180 1.00 80.12 97 ALA A N 1
ATOM 747 C CA . ALA A 1 97 ? -2.109 -2.932 9.409 1.00 80.12 97 ALA A CA 1
ATOM 748 C C . ALA A 1 97 ? -2.354 -3.654 10.743 1.00 80.12 97 ALA A C 1
ATOM 750 O O . ALA A 1 97 ? -3.287 -3.305 11.464 1.00 80.12 97 ALA A O 1
ATOM 751 N N . THR A 1 98 ? -1.495 -4.617 11.087 1.00 81.81 98 THR A N 1
ATOM 752 C CA . THR A 1 98 ? -1.584 -5.379 12.342 1.00 81.81 98 THR A CA 1
ATOM 753 C C . THR A 1 98 ? -1.357 -4.470 13.550 1.00 81.81 98 THR A C 1
ATOM 755 O O . THR A 1 98 ? -2.222 -4.397 14.417 1.00 81.81 98 THR A O 1
ATOM 758 N N . ARG A 1 99 ? -0.297 -3.649 13.538 1.00 82.19 99 ARG A N 1
ATOM 759 C CA . ARG A 1 99 ? -0.015 -2.679 14.614 1.00 82.19 99 ARG A CA 1
ATOM 760 C C . ARG A 1 99 ? -1.128 -1.653 14.813 1.00 82.19 99 ARG A C 1
ATOM 762 O O . ARG A 1 99 ? -1.460 -1.308 15.939 1.00 82.19 99 ARG A O 1
ATOM 769 N N . VAL A 1 100 ? -1.719 -1.148 13.725 1.00 79.88 100 VAL A N 1
ATOM 770 C CA . VAL A 1 100 ? -2.851 -0.206 13.815 1.00 79.88 100 VAL A CA 1
ATOM 771 C C . VAL A 1 100 ? -4.063 -0.865 14.479 1.00 79.88 100 VAL A C 1
ATOM 773 O O . VAL A 1 100 ? -4.778 -0.206 15.229 1.00 79.88 100 VAL A O 1
ATOM 776 N N . ASN A 1 101 ? -4.289 -2.155 14.228 1.00 77.81 101 ASN A N 1
ATOM 777 C CA . ASN A 1 101 ? -5.374 -2.902 14.854 1.00 77.81 101 ASN A CA 1
ATOM 778 C C . ASN A 1 101 ? -5.096 -3.220 16.330 1.00 77.81 101 ASN A C 1
ATOM 780 O O . ASN A 1 101 ? -6.024 -3.127 17.125 1.00 77.81 101 ASN A O 1
ATOM 784 N N . GLU A 1 102 ? -3.854 -3.544 16.697 1.00 79.31 102 GLU A N 1
ATOM 785 C CA . GLU A 1 102 ? -3.431 -3.733 18.094 1.00 79.31 102 GLU A CA 1
ATOM 786 C C . GLU A 1 102 ? -3.604 -2.443 18.905 1.00 79.31 102 GLU A C 1
ATOM 788 O O . GLU A 1 102 ? -4.225 -2.456 19.961 1.00 79.31 102 GLU A O 1
ATOM 793 N N . MET A 1 103 ? -3.156 -1.299 18.375 1.00 73.88 103 MET A N 1
ATOM 794 C CA . MET A 1 103 ? -3.340 0.007 19.026 1.00 73.88 103 MET A CA 1
ATOM 795 C C . MET A 1 103 ? -4.820 0.370 19.197 1.00 73.88 103 MET A C 1
ATOM 797 O O . MET A 1 103 ? -5.197 0.967 20.200 1.00 73.88 103 MET A O 1
ATOM 801 N N . ALA A 1 104 ? -5.669 0.012 18.227 1.00 68.06 104 ALA A N 1
ATOM 802 C CA . ALA A 1 104 ? -7.110 0.232 18.326 1.00 68.06 104 ALA A CA 1
ATOM 803 C C . ALA A 1 104 ? -7.786 -0.678 19.368 1.00 68.06 104 ALA A C 1
ATOM 805 O O . ALA A 1 104 ? -8.812 -0.287 19.913 1.00 68.06 104 ALA A O 1
ATOM 806 N N . GLN A 1 105 ? -7.232 -1.867 19.634 1.00 63.38 105 GLN A N 1
ATOM 807 C CA . GLN A 1 105 ? -7.703 -2.767 20.692 1.00 63.38 105 GLN A CA 1
ATOM 808 C C . GLN A 1 105 ? -7.225 -2.296 22.065 1.00 63.38 105 GLN A C 1
ATOM 810 O O . GLN A 1 105 ? -8.056 -2.127 22.942 1.00 63.38 105 GLN A O 1
ATOM 815 N N . GLY A 1 106 ? -5.940 -1.966 22.224 1.00 60.16 106 GLY A N 1
ATOM 816 C CA . GLY A 1 106 ? -5.415 -1.439 23.489 1.00 60.16 106 GLY A CA 1
ATOM 817 C C . GLY A 1 106 ? -6.089 -0.134 23.923 1.00 60.16 106 GLY A C 1
ATOM 818 O O . GLY A 1 106 ? -6.344 0.053 25.100 1.00 60.16 106 GLY A O 1
ATOM 819 N N . ALA A 1 107 ? -6.464 0.737 22.979 1.00 59.47 107 ALA A N 1
ATOM 820 C CA . ALA A 1 107 ? -7.244 1.939 23.287 1.00 59.47 107 ALA A CA 1
ATOM 821 C C . ALA A 1 107 ? -8.694 1.643 23.722 1.00 59.47 107 ALA A C 1
ATOM 823 O O . ALA A 1 107 ? -9.285 2.455 24.429 1.00 59.47 107 ALA A O 1
ATOM 824 N N . ALA A 1 108 ? -9.271 0.522 23.278 1.00 56.00 108 ALA A N 1
ATOM 825 C CA . ALA A 1 108 ? -10.587 0.063 23.720 1.00 56.00 108 ALA A CA 1
ATOM 826 C C . ALA A 1 108 ? -10.521 -0.640 25.086 1.00 56.00 108 ALA A C 1
ATOM 828 O O . ALA A 1 108 ? -11.487 -0.560 25.823 1.00 56.00 108 ALA A O 1
ATOM 829 N N . ASP A 1 109 ? -9.386 -1.263 25.406 1.00 56.72 109 ASP A N 1
ATOM 830 C CA . ASP A 1 109 ? -9.108 -1.984 26.657 1.00 56.72 109 ASP A CA 1
ATOM 831 C C . ASP A 1 109 ? -8.701 -1.031 27.805 1.00 56.72 109 ASP A C 1
ATOM 833 O O . ASP A 1 109 ? -9.013 -1.242 28.969 1.00 56.72 109 ASP A O 1
ATOM 837 N N . THR A 1 110 ? -8.046 0.095 27.483 1.00 56.38 110 THR A N 1
ATOM 838 C CA . THR A 1 110 ? -7.754 1.170 28.457 1.00 56.38 110 THR A CA 1
ATOM 839 C C . THR A 1 110 ? -8.961 2.040 28.807 1.00 56.38 110 THR A C 1
ATOM 841 O O . THR A 1 110 ? -8.870 2.874 29.705 1.00 56.38 110 THR A O 1
ATOM 844 N N . GLY A 1 111 ? -10.071 1.902 28.080 1.00 52.03 111 GLY A N 1
ATOM 845 C CA . GLY A 1 111 ? -11.369 2.271 28.625 1.00 52.03 111 GLY A CA 1
ATOM 846 C C . GLY A 1 111 ? -11.826 1.051 29.395 1.00 52.03 111 GLY A C 1
ATOM 847 O O . GLY A 1 111 ? -12.248 0.111 28.737 1.00 52.03 111 GLY A O 1
ATOM 848 N N . THR A 1 112 ? -11.625 1.067 30.717 1.00 50.81 112 THR A N 1
ATOM 849 C CA . THR A 1 112 ? -12.038 0.057 31.701 1.00 50.81 112 THR A CA 1
ATOM 850 C C . THR A 1 112 ? -13.056 -0.912 31.113 1.00 50.81 112 THR A C 1
ATOM 852 O O . THR A 1 112 ? -14.121 -0.469 30.677 1.00 50.81 112 THR A O 1
ATOM 855 N N . GLU A 1 113 ? -12.740 -2.211 31.079 1.00 50.81 113 GLU A N 1
ATOM 856 C CA . GLU A 1 113 ? -13.754 -3.257 30.948 1.00 50.81 113 GLU A CA 1
ATOM 857 C C . GLU A 1 113 ? -14.699 -3.132 32.151 1.00 50.81 113 GLU A C 1
ATOM 859 O O . GLU A 1 113 ? -14.583 -3.848 33.141 1.00 50.81 113 GLU A O 1
ATOM 864 N N . ALA A 1 114 ? -15.589 -2.146 32.078 1.00 53.47 114 ALA A N 1
ATOM 865 C CA . ALA A 1 114 ? -16.684 -1.911 32.978 1.00 53.47 114 ALA A CA 1
ATOM 866 C C . ALA A 1 114 ? -17.515 -3.177 32.925 1.00 53.47 114 ALA A C 1
ATOM 868 O O . ALA A 1 114 ? -18.230 -3.426 31.944 1.00 53.47 114 ALA A O 1
ATOM 869 N N . ARG A 1 115 ? -17.350 -4.026 33.939 1.00 56.19 115 ARG A N 1
ATOM 870 C CA . ARG A 1 115 ? -18.268 -5.125 34.193 1.00 56.19 115 ARG A CA 1
ATOM 871 C C . ARG A 1 115 ? -19.645 -4.481 34.271 1.00 56.19 115 ARG A C 1
ATOM 873 O O . ARG A 1 115 ? -19.937 -3.694 35.160 1.00 56.19 115 ARG A O 1
ATOM 880 N N . THR A 1 116 ? -20.410 -4.689 33.211 1.00 62.00 116 THR A N 1
ATOM 881 C CA . THR A 1 116 ? -21.642 -3.955 32.971 1.00 62.00 116 THR A CA 1
ATOM 882 C C . THR A 1 116 ? -22.752 -4.792 33.566 1.00 62.00 116 THR A C 1
ATOM 884 O O . THR A 1 116 ? -23.033 -5.890 33.082 1.00 62.00 116 THR A O 1
ATOM 887 N N . GLU A 1 117 ? -23.344 -4.301 34.642 1.00 72.44 117 GLU A N 1
ATOM 888 C CA . GLU A 1 117 ? -24.528 -4.895 35.244 1.00 72.44 117 GLU A CA 1
ATOM 889 C C . GLU A 1 117 ? -25.768 -4.067 34.901 1.00 72.44 117 GLU A C 1
ATOM 891 O O . GLU A 1 117 ? -25.697 -2.891 34.531 1.00 72.44 117 GLU A O 1
ATOM 896 N N . ASP A 1 118 ? -26.940 -4.695 34.945 1.00 85.81 118 ASP A N 1
ATOM 897 C CA . ASP A 1 118 ? -28.190 -3.994 34.678 1.00 85.81 118 ASP A CA 1
ATOM 898 C C . ASP A 1 118 ? -28.636 -3.245 35.934 1.00 85.81 118 ASP A C 1
ATOM 900 O O . ASP A 1 118 ? -28.816 -3.834 36.999 1.00 85.81 118 ASP A O 1
ATOM 904 N N . CYS A 1 119 ? -28.900 -1.941 35.805 1.00 85.06 119 CYS A N 1
ATOM 905 C CA . CYS A 1 119 ? -29.420 -1.147 36.913 1.00 85.06 119 CYS A CA 1
ATOM 906 C C . CYS A 1 119 ? -30.742 -1.752 37.437 1.00 85.06 119 CYS A C 1
ATOM 908 O O . CYS A 1 119 ? -31.726 -1.781 36.686 1.00 85.06 119 CYS A O 1
ATOM 910 N N . PRO A 1 120 ? -30.846 -2.134 38.724 1.00 83.44 120 PRO A N 1
ATOM 911 C CA . PRO A 1 120 ? -32.016 -2.840 39.260 1.00 83.44 120 PRO A CA 1
ATOM 912 C C . PRO A 1 120 ? -33.297 -1.993 39.261 1.00 83.44 120 PRO A C 1
ATOM 914 O O . PRO A 1 120 ? -34.399 -2.529 39.364 1.00 83.44 120 PRO A O 1
ATOM 917 N N . HIS A 1 121 ? -33.176 -0.669 39.124 1.00 84.81 121 HIS A N 1
ATOM 918 C CA . HIS A 1 121 ? -34.315 0.246 39.116 1.00 84.81 121 HIS A C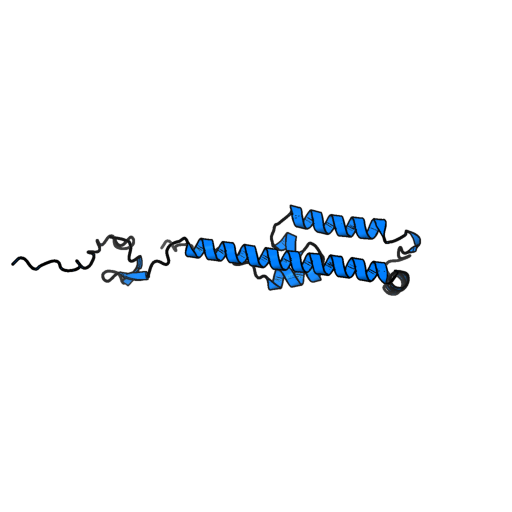A 1
ATOM 919 C C . HIS A 1 121 ? -34.891 0.492 37.712 1.00 84.81 121 HIS A C 1
ATOM 921 O O . HIS A 1 121 ? -36.104 0.618 37.547 1.00 84.81 121 HIS A O 1
ATOM 927 N N . CYS A 1 122 ? -34.042 0.599 36.683 1.00 89.19 122 CYS A N 1
ATOM 928 C CA . CYS A 1 122 ? -34.484 0.981 35.335 1.00 89.19 122 CYS A CA 1
ATOM 929 C C . CYS A 1 122 ? -34.088 0.012 34.214 1.00 89.19 122 CYS A C 1
ATOM 931 O O . CYS A 1 122 ? -34.462 0.262 33.065 1.00 89.19 122 CYS A O 1
ATOM 933 N N . GLY A 1 123 ? -33.338 -1.046 34.537 1.00 81.50 123 GLY A N 1
ATOM 934 C CA . GLY A 1 123 ? -32.958 -2.133 33.634 1.00 81.50 123 GLY A CA 1
ATOM 935 C C . GLY A 1 123 ? -32.080 -1.706 32.460 1.00 81.50 123 GLY A C 1
ATOM 936 O O . GLY A 1 123 ? -32.200 -2.278 31.383 1.00 81.50 123 GLY A O 1
ATOM 937 N N . LYS A 1 124 ? -31.285 -0.640 32.618 1.00 82.94 124 LYS A N 1
ATOM 938 C CA . LYS A 1 124 ? -30.306 -0.214 31.609 1.00 82.94 124 LYS A CA 1
ATOM 939 C C . LYS A 1 124 ? -28.899 -0.543 32.073 1.00 82.94 124 LYS A C 1
ATOM 941 O O . LYS A 1 124 ? -28.634 -0.456 33.271 1.00 82.94 124 LYS A O 1
ATOM 946 N N . GLU A 1 125 ? -28.045 -0.828 31.095 1.00 82.12 125 GLU A N 1
ATOM 947 C CA . GLU A 1 125 ? -26.623 -1.096 31.282 1.00 82.12 125 GLU A CA 1
ATOM 948 C C . GLU A 1 125 ? -25.973 0.032 32.091 1.00 82.12 125 GLU A C 1
ATOM 950 O O . GLU A 1 125 ? -26.132 1.228 31.788 1.00 82.12 125 GLU A O 1
ATOM 955 N N . LEU A 1 126 ? -25.285 -0.384 33.146 1.00 81.75 126 LEU A N 1
ATOM 956 C CA . LEU A 1 126 ? -24.663 0.441 34.161 1.00 81.75 126 LEU A CA 1
ATOM 957 C C . LEU A 1 126 ? -23.265 -0.112 34.449 1.00 81.75 126 LEU A C 1
ATOM 959 O O . LEU A 1 126 ? -23.046 -1.319 34.476 1.00 81.75 126 LEU A O 1
ATOM 963 N N . ASP A 1 127 ? -22.326 0.806 34.616 1.00 75.12 127 ASP A N 1
ATOM 964 C CA . ASP A 1 127 ? -20.950 0.509 34.995 1.00 75.12 127 ASP A CA 1
ATOM 965 C C . ASP A 1 127 ? -20.882 0.274 36.515 1.00 75.12 127 ASP A C 1
ATOM 967 O O . ASP A 1 127 ? -21.401 1.109 37.262 1.00 75.12 127 ASP A O 1
ATOM 971 N N . GLU A 1 128 ? -20.279 -0.845 36.940 1.00 70.62 128 GLU A N 1
ATOM 972 C CA . GLU A 1 128 ? -20.057 -1.231 38.350 1.00 70.62 128 GLU A CA 1
ATOM 973 C C . GLU A 1 128 ? -19.332 -0.119 39.148 1.00 70.62 128 GLU A C 1
ATOM 975 O O . GLU A 1 128 ? -19.559 0.020 40.345 1.00 70.62 128 GLU A O 1
ATOM 980 N N . ASP A 1 129 ? -18.533 0.734 38.489 1.00 73.69 129 ASP A N 1
ATOM 981 C CA . ASP A 1 129 ? -17.746 1.796 39.140 1.00 73.69 129 ASP A CA 1
ATOM 982 C C . ASP A 1 129 ? -18.533 3.109 39.391 1.00 73.69 129 ASP A C 1
ATOM 984 O O . ASP A 1 129 ? -17.955 4.126 39.792 1.00 73.69 129 ASP A O 1
ATOM 988 N N . LEU A 1 130 ? -19.838 3.153 39.093 1.00 78.94 130 LEU A N 1
ATOM 989 C CA . LEU A 1 130 ? -20.660 4.360 39.241 1.00 78.94 130 LEU A CA 1
ATOM 990 C C . LEU A 1 130 ? -21.600 4.287 40.453 1.00 78.94 130 LEU A C 1
ATOM 992 O O . LEU A 1 130 ? -22.601 3.580 40.428 1.00 78.94 130 LEU A O 1
ATOM 996 N N . ASP A 1 131 ? -21.413 5.187 41.423 1.00 83.25 131 ASP A N 1
ATOM 997 C CA . ASP A 1 131 ? -22.299 5.355 42.598 1.00 83.25 131 ASP A CA 1
ATOM 998 C C . ASP A 1 131 ? -23.715 5.879 42.257 1.00 83.25 131 ASP A C 1
ATOM 1000 O O . ASP A 1 131 ? -24.572 6.097 43.123 1.00 83.25 131 ASP A O 1
ATOM 1004 N N . PHE A 1 132 ? -23.980 6.189 40.987 1.00 86.56 132 PHE A N 1
ATOM 1005 C CA . PHE A 1 132 ? -25.273 6.680 40.523 1.00 86.56 132 PHE A CA 1
ATOM 1006 C C . PHE A 1 132 ? -25.557 6.257 39.083 1.00 86.56 132 PHE A C 1
ATOM 1008 O O . PHE A 1 132 ? -24.676 6.230 38.227 1.00 86.56 132 PHE A O 1
ATOM 1015 N N . CYS A 1 133 ? -26.828 6.005 38.773 1.00 87.50 133 CYS A N 1
ATOM 1016 C CA . CYS A 1 133 ? -27.257 5.656 37.428 1.00 87.50 133 CYS A CA 1
ATOM 1017 C C . CYS A 1 133 ? -27.437 6.919 36.559 1.00 87.50 133 CYS A C 1
ATOM 1019 O O . CYS A 1 133 ? -28.358 7.703 36.821 1.00 87.50 133 CYS A O 1
ATOM 1021 N N . PRO A 1 134 ? -26.682 7.103 35.455 1.00 85.50 134 PRO A N 1
ATOM 1022 C CA . PRO A 1 134 ? -26.805 8.280 34.582 1.00 85.50 134 PRO A CA 1
ATOM 1023 C C . PRO A 1 134 ? -28.157 8.397 33.866 1.00 85.50 134 PRO A C 1
ATOM 1025 O O . PRO A 1 134 ? -28.490 9.443 33.310 1.00 85.50 134 PRO A O 1
ATOM 1028 N N . TRP A 1 135 ? -28.930 7.311 33.834 1.00 87.19 135 TRP A N 1
ATOM 1029 C CA . TRP A 1 135 ? -30.154 7.240 33.054 1.00 87.19 135 TRP A CA 1
ATOM 1030 C C . TRP A 1 135 ? -31.422 7.588 33.822 1.00 87.19 135 TRP A C 1
ATOM 1032 O O . TRP A 1 135 ? -32.323 8.212 33.262 1.00 87.19 135 TRP A O 1
ATOM 1042 N N . CYS A 1 136 ? -31.542 7.097 35.054 1.00 90.44 136 CYS A N 1
ATOM 1043 C CA . CYS A 1 136 ? -32.696 7.364 35.910 1.00 90.44 136 CYS A CA 1
ATOM 1044 C C . CYS A 1 136 ? -32.345 8.238 37.108 1.00 90.44 136 CYS A C 1
ATOM 1046 O O . CYS A 1 136 ? -33.258 8.675 37.803 1.00 90.44 136 CYS A O 1
ATOM 1048 N N . THR A 1 137 ? -31.065 8.576 37.297 1.00 86.50 137 THR A N 1
ATOM 1049 C CA . THR A 1 137 ? -30.574 9.407 38.409 1.00 86.50 137 THR A CA 1
ATOM 1050 C C . THR A 1 137 ? -30.727 8.744 39.782 1.00 86.50 137 THR A C 1
ATOM 1052 O O . THR A 1 137 ? -30.677 9.425 40.803 1.00 86.50 137 THR A O 1
ATOM 1055 N N . GLU A 1 138 ? -30.910 7.420 39.809 1.00 86.38 138 GLU A N 1
ATOM 1056 C CA . GLU A 1 138 ? -30.958 6.641 41.050 1.00 86.38 138 GLU A CA 1
ATOM 1057 C C . GLU A 1 138 ? -29.558 6.538 41.658 1.00 86.38 138 GLU A C 1
ATOM 1059 O O . GLU A 1 138 ? -28.590 6.354 40.917 1.00 86.38 138 GLU A O 1
ATOM 1064 N N . ARG A 1 139 ? -29.441 6.655 42.985 1.00 86.75 139 ARG A N 1
ATOM 1065 C CA . ARG A 1 139 ? -28.163 6.431 43.675 1.00 86.75 139 ARG A CA 1
ATOM 1066 C C . ARG A 1 139 ? -28.010 4.948 43.962 1.00 86.75 139 ARG A C 1
ATOM 1068 O O . ARG A 1 139 ? -28.954 4.306 44.411 1.00 86.75 139 ARG A O 1
ATOM 1075 N N . LEU A 1 140 ? -26.832 4.421 43.688 1.00 81.31 140 LEU A N 1
ATOM 1076 C CA . LEU A 1 140 ? -26.529 3.010 43.829 1.00 81.31 140 LEU A CA 1
ATOM 1077 C C . LEU A 1 140 ? -25.752 2.872 45.129 1.00 81.31 140 LEU A C 1
ATOM 1079 O O . LEU A 1 140 ? -24.769 3.570 45.352 1.00 81.31 140 LEU A O 1
ATOM 1083 N N . VAL A 1 141 ? -26.291 2.069 46.036 1.00 65.94 141 VAL A N 1
ATOM 1084 C CA . VAL A 1 141 ? -25.631 1.768 47.301 1.00 65.94 141 VAL A CA 1
ATOM 1085 C C . VAL A 1 141 ? -24.751 0.568 47.007 1.00 65.94 141 VAL A C 1
ATOM 1087 O O . VAL A 1 141 ? -25.282 -0.485 46.647 1.00 65.94 141 VAL A O 1
ATOM 1090 N N . GLU A 1 142 ? -23.435 0.742 47.094 1.00 61.94 142 GLU A N 1
ATOM 1091 C CA . GLU A 1 142 ? -22.512 -0.389 47.079 1.00 61.94 142 GLU A CA 1
ATOM 1092 C C . GLU A 1 142 ? -22.967 -1.363 48.176 1.00 61.94 142 GLU A C 1
ATOM 1094 O O . GLU A 1 142 ? -23.308 -0.913 49.276 1.00 61.94 142 GLU A O 1
ATOM 1099 N N . PRO A 1 143 ? -23.074 -2.674 47.908 1.00 52.81 143 PRO A N 1
ATOM 1100 C CA . PRO A 1 143 ? -23.315 -3.622 48.977 1.00 52.81 143 PRO A CA 1
ATOM 1101 C C . PRO A 1 143 ? -22.128 -3.518 49.935 1.00 52.81 143 PRO A C 1
ATOM 1103 O O . PRO A 1 143 ? -21.027 -3.940 49.594 1.00 52.81 143 PRO A O 1
ATOM 1106 N N . ASP A 1 144 ? -22.359 -2.900 51.094 1.00 46.62 144 ASP A N 1
ATOM 1107 C CA . ASP A 1 144 ? -21.412 -2.861 52.199 1.00 46.62 144 ASP A CA 1
ATOM 1108 C C . ASP A 1 144 ? -20.874 -4.285 52.404 1.00 46.62 144 ASP A C 1
ATOM 1110 O O . ASP A 1 144 ? -21.628 -5.203 52.742 1.00 46.62 144 ASP A O 1
ATOM 1114 N N . ASP A 1 145 ? -19.573 -4.483 52.182 1.00 46.06 145 ASP A N 1
ATOM 1115 C CA . ASP A 1 145 ? -18.859 -5.617 52.754 1.00 46.06 145 ASP A CA 1
ATOM 1116 C C . ASP A 1 145 ? -18.977 -5.458 54.276 1.00 46.06 145 ASP A C 1
ATOM 1118 O O . ASP A 1 145 ? -18.236 -4.693 54.895 1.00 46.06 145 ASP A O 1
ATOM 1122 N N . ASP A 1 146 ? -19.978 -6.127 54.854 1.00 45.00 146 ASP A N 1
ATOM 1123 C CA . ASP A 1 146 ? -20.293 -6.176 56.278 1.00 45.00 146 ASP A CA 1
ATOM 1124 C C . ASP A 1 146 ? -19.017 -6.274 57.144 1.00 45.00 146 ASP A C 1
ATOM 1126 O O . ASP A 1 146 ? -18.470 -7.356 57.381 1.00 45.00 146 ASP A O 1
ATOM 1130 N N . GLU A 1 147 ? -18.581 -5.149 57.714 1.00 60.31 147 GLU A N 1
ATOM 1131 C CA . GLU A 1 147 ? -17.964 -5.153 59.039 1.00 60.31 147 GLU A CA 1
ATOM 1132 C C . GLU A 1 147 ? -19.118 -5.250 60.049 1.00 60.31 147 GLU A C 1
ATOM 1134 O O . GLU A 1 147 ? -19.955 -4.345 60.109 1.00 60.31 147 GLU A O 1
ATOM 1139 N N . PRO A 1 148 ? -19.237 -6.347 60.826 1.00 52.28 148 PRO A N 1
ATOM 1140 C CA . PRO A 1 148 ? -18.887 -6.214 62.245 1.00 52.28 148 PRO A CA 1
ATOM 1141 C C . PRO A 1 148 ? -18.499 -7.537 62.939 1.00 52.28 148 PRO A C 1
ATOM 1143 O O . PRO A 1 148 ? -19.276 -8.485 62.956 1.00 52.28 148 PRO A O 1
ATOM 1146 N N . THR A 1 149 ? -17.425 -7.543 63.736 1.00 49.97 149 THR A N 1
ATOM 1147 C CA . THR A 1 149 ? -17.534 -8.114 65.096 1.00 49.97 149 THR A CA 1
ATOM 1148 C C . THR A 1 149 ? -16.650 -7.360 66.082 1.00 49.97 149 THR A C 1
ATOM 1150 O O . THR A 1 149 ? -15.464 -7.642 66.233 1.00 49.97 149 THR A O 1
ATOM 1153 N N . VAL A 1 150 ? -17.283 -6.449 66.818 1.00 57.78 150 VAL A N 1
ATOM 1154 C CA . VAL A 1 150 ? -16.887 -6.074 68.178 1.00 57.78 150 VAL A CA 1
ATOM 1155 C C . VAL A 1 150 ? -17.002 -7.313 69.075 1.00 57.78 150 VAL A C 1
ATOM 1157 O O . VAL A 1 150 ? -18.082 -7.904 69.175 1.00 57.78 150 VAL A O 1
ATOM 1160 N N . ARG A 1 151 ? -15.915 -7.682 69.758 1.00 56.16 151 ARG A N 1
ATOM 1161 C CA . ARG A 1 151 ? -15.940 -8.403 71.039 1.00 56.16 151 ARG A CA 1
ATOM 1162 C C . ARG A 1 151 ? -14.738 -8.034 71.890 1.00 56.16 151 ARG A C 1
ATOM 1164 O O . ARG A 1 151 ? -13.615 -8.067 71.349 1.00 56.16 151 ARG A O 1
#

Foldseek 3Di:
DDDDPPPLVPQDDLVVLLVLLVVPQLRSCVSVVVVVLSCVLVVVLVVLCVVQPDPVLDQPDPDPVSPVVSVVPRDVVSVVVVVVSSVVSSVVSNVVSVVVNVVSVVVVVVVPPQPWDQDPPPRDTDGPPDQADPPPRHGHDDPPPDDDDDD

Sequence (151 aa):
MFGGRSTQTRRKRPWLAVVLAFVYPGLGHLYLRKWGRALLWFGMIVASTMVLIPDEAAPSGLSVESIVASAEAIPVEVSLFVLALSLLSVLDAYWLATRVNEMAQGAADTGTEARTEDCPHCGKELDEDLDFCPWCTERLVEPDDDEPTVR

Secondary structure (DSSP, 8-state):
-------------HHHHHHHHHHSTTHHHHHTT-HHHHHHHHHHHHHHHHHHS-GGGS-SSSSHHHHHHHHHTS-HHHHHHHHHHHHHHHHHHHHHHHHHHHHHHHHHHSS----EEE-TTT--EEETT-SB-TTT-PBP-----------

Radius of gyration: 28.74 Å; chains: 1; bounding box: 53×23×100 Å